Protein AF-A0A932H4W1-F1 (afdb_monomer_lite)

Structure (mmCIF, N/CA/C/O backbone):
data_AF-A0A932H4W1-F1
#
_entry.id   AF-A0A932H4W1-F1
#
loop_
_atom_site.group_PDB
_atom_site.id
_atom_site.type_symbol
_atom_site.label_atom_id
_atom_site.label_alt_id
_atom_site.label_comp_id
_atom_site.label_asym_id
_atom_site.label_entity_id
_atom_site.label_seq_id
_atom_site.pdbx_PDB_ins_code
_atom_site.Cartn_x
_atom_site.Cartn_y
_atom_site.Cartn_z
_atom_site.occupancy
_atom_site.B_iso_or_equiv
_atom_site.auth_seq_id
_atom_site.auth_comp_id
_atom_site.auth_asym_id
_atom_site.auth_atom_id
_atom_site.pdbx_PDB_model_num
ATOM 1 N N . MET A 1 1 ? 36.664 -39.863 -28.038 1.00 70.88 1 MET A N 1
ATOM 2 C CA . MET A 1 1 ? 35.267 -39.790 -27.543 1.00 70.88 1 MET A CA 1
ATOM 3 C C . MET A 1 1 ? 35.142 -38.976 -26.250 1.00 70.88 1 MET A C 1
ATOM 5 O O . MET A 1 1 ? 34.379 -38.023 -26.231 1.00 70.88 1 MET A O 1
ATOM 9 N N . GLN A 1 2 ? 35.943 -39.259 -25.213 1.00 75.94 2 GLN A N 1
ATOM 10 C CA . GLN A 1 2 ? 35.928 -38.532 -23.926 1.00 75.94 2 GLN A CA 1
ATOM 11 C C . GLN A 1 2 ? 36.224 -37.019 -24.028 1.00 75.94 2 GLN A C 1
ATOM 13 O O . GLN A 1 2 ? 35.614 -36.209 -23.337 1.00 75.94 2 GLN A O 1
ATOM 18 N N . THR A 1 3 ? 37.136 -36.611 -24.914 1.00 82.06 3 THR A N 1
ATOM 19 C CA . THR A 1 3 ? 37.487 -35.195 -25.141 1.00 82.06 3 THR A CA 1
ATOM 20 C C . THR A 1 3 ? 36.358 -34.393 -25.785 1.00 82.06 3 THR A C 1
ATOM 22 O O . THR A 1 3 ? 36.147 -33.243 -25.425 1.00 82.06 3 THR A O 1
ATOM 25 N N . VAL A 1 4 ? 35.586 -35.016 -26.677 1.00 84.19 4 VAL A N 1
ATOM 26 C CA . VAL A 1 4 ? 34.431 -34.391 -27.337 1.00 84.19 4 VAL A CA 1
ATOM 27 C C . VAL A 1 4 ? 33.314 -34.153 -26.321 1.00 84.19 4 VAL A C 1
ATOM 29 O O . VAL A 1 4 ? 32.813 -33.041 -26.218 1.00 84.19 4 VAL A O 1
ATOM 32 N N . ILE A 1 5 ? 32.998 -35.152 -25.490 1.00 86.69 5 ILE A N 1
ATOM 33 C CA . ILE A 1 5 ? 31.990 -35.042 -24.419 1.00 86.69 5 ILE A CA 1
ATOM 34 C C . ILE A 1 5 ? 32.337 -33.914 -23.436 1.00 86.69 5 ILE A C 1
ATOM 36 O O . ILE A 1 5 ? 31.464 -33.143 -23.053 1.00 86.69 5 ILE A O 1
ATOM 40 N N . ARG A 1 6 ? 33.620 -33.762 -23.081 1.00 85.00 6 ARG A N 1
ATOM 41 C CA . ARG A 1 6 ? 34.099 -32.661 -22.231 1.00 85.00 6 ARG A CA 1
ATOM 42 C C . ARG A 1 6 ? 33.877 -31.286 -22.857 1.00 85.00 6 ARG A C 1
ATOM 44 O O . ARG A 1 6 ? 33.462 -30.372 -22.156 1.00 85.00 6 ARG A O 1
ATOM 51 N N . ILE A 1 7 ? 34.118 -31.143 -24.159 1.00 90.56 7 ILE A N 1
ATOM 52 C CA . ILE A 1 7 ? 33.905 -29.880 -24.881 1.00 90.56 7 ILE A CA 1
ATOM 53 C C . ILE A 1 7 ? 32.414 -29.525 -24.909 1.00 90.56 7 ILE A C 1
ATOM 55 O O . ILE A 1 7 ? 32.053 -28.400 -24.580 1.00 90.56 7 ILE A O 1
ATOM 59 N N . TRP A 1 8 ? 31.544 -30.489 -25.219 1.00 89.75 8 TRP A N 1
ATOM 60 C CA . TRP A 1 8 ? 30.092 -30.277 -25.193 1.00 89.75 8 TRP A CA 1
ATOM 61 C C . TRP A 1 8 ? 29.571 -29.946 -23.795 1.00 89.75 8 TRP A C 1
ATOM 63 O O . TRP A 1 8 ? 28.712 -29.080 -23.651 1.00 89.75 8 TRP A O 1
ATOM 73 N N . PHE A 1 9 ? 30.120 -30.581 -22.760 1.00 89.38 9 PHE A N 1
ATOM 74 C CA . PHE A 1 9 ? 29.759 -30.293 -21.376 1.00 89.38 9 PHE A CA 1
ATOM 75 C C . PHE A 1 9 ? 30.171 -28.875 -20.958 1.00 89.38 9 PHE A C 1
ATOM 77 O O . PHE A 1 9 ? 29.371 -28.155 -20.369 1.00 89.38 9 PHE A O 1
ATOM 84 N N . LEU A 1 10 ? 31.382 -28.436 -21.318 1.00 88.81 10 LEU A N 1
ATOM 85 C CA . LEU A 1 10 ? 31.849 -27.072 -21.051 1.00 88.81 10 LEU A CA 1
ATOM 86 C C . LEU A 1 10 ? 31.044 -26.023 -21.832 1.00 88.81 10 LEU A C 1
ATOM 88 O O . LEU A 1 10 ? 30.704 -24.983 -21.277 1.00 88.81 10 LEU A O 1
ATOM 92 N N . LEU A 1 11 ? 30.678 -26.313 -23.084 1.00 89.44 11 LEU A N 1
ATOM 93 C CA . LEU A 1 11 ? 29.805 -25.450 -23.885 1.00 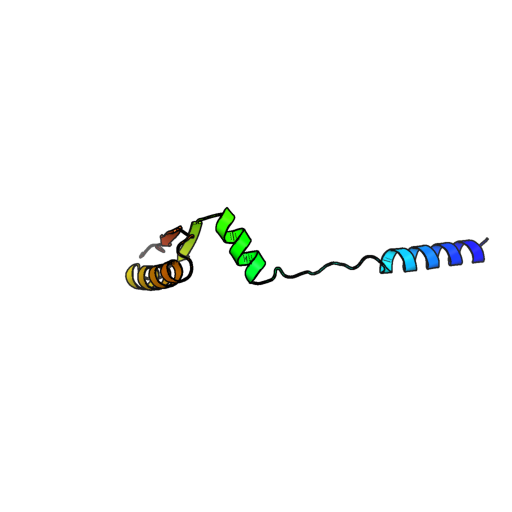89.44 11 LEU A CA 1
ATOM 94 C C . LEU A 1 11 ? 28.408 -25.314 -23.270 1.00 89.44 11 LEU A C 1
ATOM 96 O O . LEU A 1 11 ? 27.885 -24.205 -23.200 1.00 89.44 11 LEU A O 1
ATOM 100 N N . ALA A 1 12 ? 27.824 -26.408 -22.778 1.00 86.31 12 ALA A N 1
ATOM 101 C CA . ALA A 1 12 ? 26.529 -26.377 -22.101 1.00 86.31 12 ALA A CA 1
ATOM 102 C C . ALA A 1 12 ? 26.575 -25.558 -20.798 1.00 86.31 12 ALA A C 1
ATOM 104 O O . ALA A 1 12 ? 25.636 -24.825 -20.495 1.00 86.31 12 ALA A O 1
ATOM 105 N N . LEU A 1 13 ? 27.682 -25.635 -20.055 1.00 83.25 13 LEU A N 1
ATOM 106 C CA . LEU A 1 13 ? 27.885 -24.895 -18.807 1.00 83.25 13 LEU A CA 1
ATOM 107 C C . LEU A 1 13 ? 28.053 -23.387 -19.056 1.00 83.25 13 LEU A C 1
ATOM 109 O O . LEU A 1 13 ? 27.488 -22.573 -18.330 1.00 83.25 13 LEU A O 1
ATOM 113 N N . ILE A 1 14 ? 28.760 -23.017 -20.128 1.00 84.25 14 ILE A N 1
ATOM 114 C CA . ILE A 1 14 ? 28.871 -21.624 -20.578 1.00 84.25 14 ILE A CA 1
ATOM 115 C C . ILE A 1 14 ? 27.505 -21.104 -21.037 1.00 84.25 14 ILE A C 1
ATOM 117 O O . ILE A 1 14 ? 27.110 -20.013 -20.640 1.00 84.25 14 ILE A O 1
ATOM 121 N N . LEU A 1 15 ? 26.747 -21.891 -21.807 1.00 81.75 15 LEU A N 1
ATOM 122 C CA . LEU A 1 15 ? 25.417 -21.495 -22.278 1.00 81.75 15 LEU A CA 1
ATOM 123 C C . LEU A 1 15 ? 24.427 -21.293 -21.116 1.00 81.75 15 LEU A C 1
ATOM 125 O O . LEU A 1 15 ? 23.622 -20.367 -21.149 1.00 81.75 15 LEU A O 1
ATOM 129 N N . ALA A 1 16 ? 24.520 -22.113 -20.067 1.00 77.25 16 ALA A N 1
ATOM 130 C CA . ALA A 1 16 ? 23.699 -21.979 -18.865 1.00 77.25 16 ALA A CA 1
ATOM 131 C C . ALA A 1 16 ? 24.044 -20.731 -18.026 1.00 77.25 16 ALA A C 1
ATOM 133 O O . ALA A 1 16 ? 23.161 -20.172 -17.382 1.00 77.25 16 ALA A O 1
ATOM 134 N N . GLY A 1 17 ? 25.299 -20.267 -18.049 1.00 71.75 17 GLY A N 1
ATOM 135 C CA . GLY A 1 17 ? 25.752 -19.089 -17.297 1.00 71.75 17 GLY A CA 1
ATOM 136 C C . GLY A 1 17 ? 25.435 -17.733 -17.943 1.00 71.75 17 GLY A C 1
ATOM 137 O O . GLY A 1 17 ? 25.636 -16.705 -17.303 1.00 71.75 17 GLY A O 1
ATOM 138 N N . ILE A 1 18 ? 24.951 -17.707 -19.192 1.00 72.19 18 ILE A N 1
ATOM 139 C CA . ILE A 1 18 ? 24.660 -16.462 -19.932 1.00 72.19 18 ILE A CA 1
ATOM 140 C C . ILE A 1 18 ? 23.222 -15.979 -19.703 1.00 72.19 18 ILE A C 1
ATOM 142 O O . ILE A 1 18 ? 22.882 -14.882 -20.128 1.00 72.19 18 ILE A O 1
ATOM 146 N N . PHE A 1 19 ? 22.366 -16.737 -19.013 1.00 69.06 19 PHE A N 1
ATOM 147 C CA . PHE A 1 19 ? 21.037 -16.246 -18.657 1.00 69.06 19 PHE A CA 1
ATOM 148 C C . PHE A 1 19 ? 21.150 -15.305 -17.454 1.00 69.06 19 PHE A C 1
ATOM 150 O O . PHE A 1 19 ? 21.329 -15.791 -16.335 1.00 69.06 19 PHE A O 1
ATOM 157 N N . PRO A 1 20 ? 21.040 -13.970 -17.624 1.00 66.75 20 PRO A N 1
ATOM 158 C CA . PRO A 1 20 ? 20.907 -13.099 -16.475 1.00 66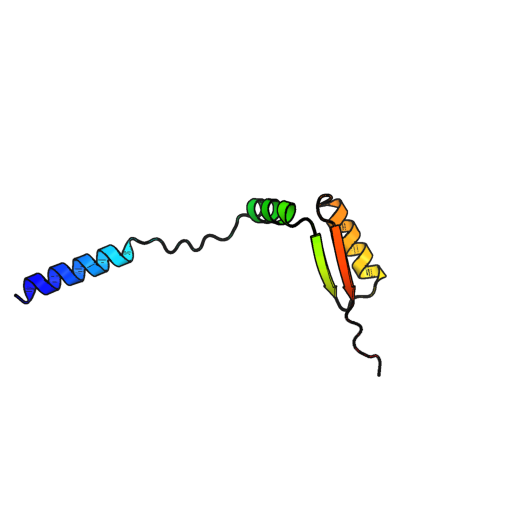.75 20 PRO A CA 1
ATOM 159 C C . PRO A 1 20 ? 19.630 -13.499 -15.737 1.00 66.75 20 PRO A C 1
ATOM 161 O O . PRO A 1 20 ? 18.518 -13.331 -16.241 1.00 66.75 20 PRO A O 1
ATOM 164 N N . SER A 1 21 ? 19.780 -14.036 -14.527 1.00 66.12 21 SER A N 1
ATOM 165 C CA . SER A 1 21 ? 18.690 -14.101 -13.564 1.00 66.12 21 SER A CA 1
ATOM 166 C C . SER A 1 21 ? 18.332 -12.660 -13.218 1.00 66.12 21 SER A C 1
ATOM 168 O O . SER A 1 21 ? 18.992 -12.019 -12.400 1.00 66.12 21 SER A O 1
ATOM 170 N N . ALA A 1 22 ? 17.343 -12.120 -13.921 1.00 65.50 22 ALA A N 1
ATOM 171 C CA . ALA A 1 22 ? 16.859 -10.766 -13.746 1.00 65.50 22 ALA A CA 1
ATOM 172 C C . ALA A 1 22 ? 16.154 -10.639 -12.387 1.00 65.50 22 ALA A C 1
ATOM 174 O O . ALA A 1 22 ? 14.930 -10.697 -12.297 1.00 65.50 22 ALA A O 1
ATOM 175 N N . ILE A 1 23 ? 16.928 -10.464 -11.315 1.00 66.75 23 ILE A N 1
ATOM 176 C CA . ILE A 1 23 ? 16.419 -10.025 -10.013 1.00 66.75 23 ILE A CA 1
ATOM 177 C C . ILE A 1 23 ? 16.231 -8.507 -10.111 1.00 66.75 23 ILE A C 1
ATOM 179 O O . ILE A 1 23 ? 17.014 -7.724 -9.581 1.00 66.75 23 ILE A O 1
ATOM 183 N N . ASN A 1 24 ? 15.228 -8.079 -10.875 1.00 72.81 24 ASN A N 1
ATOM 184 C CA . ASN A 1 24 ? 14.867 -6.670 -10.967 1.00 72.81 24 ASN A CA 1
ATOM 185 C C . ASN A 1 24 ? 13.824 -6.369 -9.895 1.00 72.81 24 ASN A C 1
ATOM 187 O O . ASN A 1 24 ? 12.670 -6.782 -10.006 1.00 72.81 24 ASN A O 1
ATOM 191 N N . ALA A 1 25 ? 14.229 -5.637 -8.859 1.00 78.31 25 ALA A N 1
ATOM 192 C CA . ALA A 1 25 ? 13.264 -4.963 -8.006 1.00 78.31 25 ALA A CA 1
ATOM 193 C C . ALA A 1 25 ? 12.522 -3.918 -8.852 1.00 78.31 25 ALA A C 1
ATOM 195 O O . ALA A 1 25 ? 13.144 -3.187 -9.627 1.00 78.31 25 ALA A O 1
ATOM 196 N N . ALA A 1 26 ? 11.197 -3.854 -8.722 1.00 82.56 26 ALA A N 1
ATOM 197 C CA . ALA A 1 26 ? 10.427 -2.799 -9.367 1.00 82.56 26 ALA A CA 1
ATOM 198 C C . ALA A 1 26 ? 10.926 -1.434 -8.871 1.00 82.56 26 ALA A C 1
ATOM 200 O O . ALA A 1 26 ? 11.126 -1.240 -7.668 1.00 82.56 26 ALA A O 1
ATOM 201 N N . SER A 1 27 ? 11.132 -0.490 -9.792 1.00 89.25 27 SER A N 1
ATOM 202 C CA . SER A 1 27 ? 11.431 0.884 -9.398 1.00 89.25 27 SER A CA 1
ATOM 203 C C . SER A 1 27 ? 10.254 1.462 -8.599 1.00 89.25 27 SER A C 1
ATOM 205 O O . SER A 1 27 ? 9.108 1.056 -8.819 1.00 89.25 27 SER A O 1
ATOM 207 N N . PRO A 1 28 ? 10.491 2.423 -7.690 1.00 88.56 28 PRO A N 1
ATOM 208 C CA . PRO A 1 28 ? 9.412 3.059 -6.934 1.00 88.56 28 PRO A CA 1
ATOM 209 C C . PRO A 1 28 ? 8.289 3.603 -7.829 1.00 88.56 28 PRO A C 1
ATOM 211 O O . PRO A 1 28 ? 7.114 3.422 -7.517 1.00 88.56 28 PRO A O 1
ATOM 214 N N . ASP A 1 29 ? 8.638 4.183 -8.980 1.00 91.81 29 ASP A N 1
ATOM 215 C CA . ASP A 1 29 ? 7.662 4.683 -9.952 1.00 91.81 29 ASP A CA 1
ATOM 216 C C . ASP A 1 29 ? 6.832 3.554 -10.571 1.00 91.81 29 ASP A C 1
ATOM 218 O O . ASP A 1 29 ? 5.614 3.672 -10.683 1.00 91.81 29 ASP A O 1
ATOM 222 N N . ALA A 1 30 ? 7.460 2.423 -10.912 1.00 92.81 30 ALA A N 1
ATOM 223 C CA . ALA A 1 30 ? 6.751 1.268 -11.456 1.00 92.81 30 ALA A CA 1
ATOM 224 C C . ALA A 1 30 ? 5.731 0.698 -10.456 1.00 92.81 30 ALA A C 1
ATOM 226 O O . ALA A 1 30 ? 4.646 0.276 -10.859 1.00 92.81 30 ALA A O 1
ATOM 227 N N . VAL A 1 31 ? 6.045 0.732 -9.156 1.00 92.75 31 VAL A N 1
ATOM 228 C CA . VAL A 1 31 ? 5.112 0.326 -8.093 1.00 92.75 31 VAL A CA 1
ATOM 229 C C . VAL A 1 31 ? 3.917 1.280 -8.018 1.00 92.75 31 VAL A C 1
ATOM 231 O O . VAL A 1 31 ? 2.777 0.830 -7.935 1.00 92.75 31 VAL A O 1
ATOM 234 N N . VAL A 1 32 ? 4.149 2.594 -8.093 1.00 93.75 32 VAL A N 1
ATOM 235 C CA . VAL A 1 32 ? 3.073 3.599 -8.061 1.00 93.75 32 VAL A CA 1
ATOM 236 C C . VAL A 1 32 ? 2.170 3.495 -9.294 1.00 93.75 32 VAL A C 1
ATOM 238 O O . VAL A 1 32 ? 0.947 3.537 -9.163 1.00 93.75 32 VAL A O 1
ATOM 241 N N . GLU A 1 33 ? 2.742 3.309 -10.485 1.00 94.69 33 GLU A N 1
ATOM 242 C CA . GLU A 1 33 ? 1.975 3.115 -11.722 1.00 94.69 33 GLU A CA 1
ATOM 243 C C . GLU A 1 33 ? 1.153 1.822 -11.708 1.00 94.69 33 GLU A C 1
ATOM 245 O O . GLU A 1 33 ? 0.030 1.796 -12.210 1.00 94.69 33 GLU A O 1
ATOM 250 N N . ALA A 1 34 ? 1.674 0.749 -11.109 1.00 94.50 34 ALA A N 1
ATOM 251 C CA . ALA A 1 34 ? 0.900 -0.468 -10.894 1.00 94.50 34 ALA A CA 1
ATOM 252 C 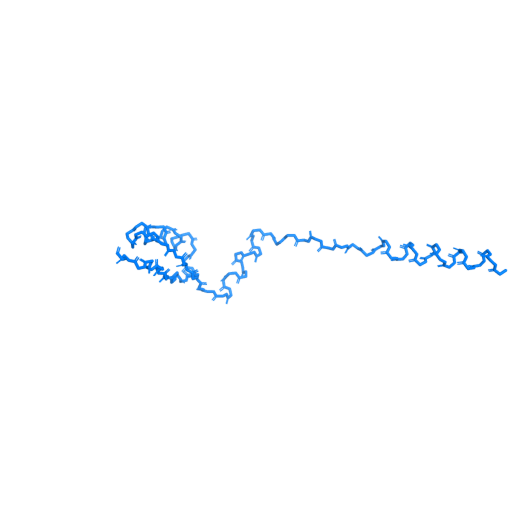C . ALA A 1 34 ? -0.258 -0.226 -9.911 1.00 94.50 34 ALA A C 1
ATOM 254 O O . ALA A 1 34 ? -1.399 -0.560 -10.222 1.00 94.50 34 ALA A O 1
ATOM 255 N N . ALA A 1 35 ? -0.001 0.450 -8.787 1.00 95.38 35 ALA A N 1
ATOM 256 C CA . ALA A 1 35 ? -1.022 0.765 -7.791 1.00 95.38 35 ALA A CA 1
ATOM 257 C C . ALA A 1 35 ? -2.162 1.632 -8.360 1.00 95.38 35 ALA A C 1
ATOM 259 O O . ALA A 1 35 ? -3.322 1.422 -8.011 1.00 95.38 35 ALA A O 1
ATOM 260 N N . LYS A 1 36 ? -1.874 2.557 -9.290 1.00 94.94 36 LYS A N 1
ATOM 261 C CA . LYS A 1 36 ? -2.911 3.317 -10.021 1.00 94.94 36 LYS A CA 1
ATOM 262 C C . LYS A 1 36 ? -3.908 2.413 -10.749 1.00 94.94 36 LYS A C 1
ATOM 264 O O . LYS A 1 36 ? -5.083 2.757 -10.823 1.00 94.94 36 LYS A O 1
ATOM 269 N N . LYS A 1 37 ? -3.451 1.274 -11.283 1.00 95.44 37 LYS A N 1
ATOM 270 C CA . LYS A 1 37 ? -4.307 0.308 -11.992 1.00 95.44 37 LYS A CA 1
ATOM 271 C C . LYS A 1 37 ? -5.197 -0.484 -11.036 1.00 95.44 37 LYS A C 1
ATOM 273 O O . LYS A 1 37 ? -6.287 -0.881 -11.429 1.00 95.44 37 LYS A O 1
ATOM 278 N N . GLU A 1 38 ? -4.743 -0.705 -9.804 1.00 95.56 38 GLU A N 1
ATOM 279 C CA . GLU A 1 38 ? -5.513 -1.395 -8.761 1.00 95.56 38 GLU A CA 1
ATOM 280 C C . GLU A 1 38 ? -6.521 -0.462 -8.069 1.00 95.56 38 GLU A C 1
ATOM 282 O O . GLU A 1 38 ? -7.634 -0.872 -7.742 1.00 95.56 38 GLU A O 1
ATOM 287 N N . GLY A 1 39 ? -6.152 0.805 -7.851 1.00 95.00 39 GLY A N 1
ATOM 288 C CA . GLY A 1 39 ? -7.054 1.885 -7.430 1.00 95.00 39 GLY A CA 1
ATOM 289 C C . GLY A 1 39 ? -7.528 1.847 -5.970 1.00 95.00 39 GLY A C 1
ATOM 290 O O . GLY A 1 39 ? -8.177 2.788 -5.516 1.00 95.00 39 GLY A O 1
ATOM 291 N N . THR A 1 40 ? -7.229 0.798 -5.200 1.00 95.62 40 THR A N 1
ATOM 292 C CA . THR A 1 40 ? -7.679 0.653 -3.803 1.00 95.62 40 THR A CA 1
ATOM 293 C C . THR A 1 40 ? -6.546 0.167 -2.906 1.00 95.62 40 THR A C 1
ATOM 295 O O . THR A 1 40 ? -5.858 -0.791 -3.241 1.00 95.62 40 THR A O 1
ATOM 298 N N . LEU A 1 41 ? -6.400 0.775 -1.724 1.00 94.94 41 LEU A N 1
ATOM 299 C CA . LEU A 1 41 ? -5.548 0.264 -0.645 1.00 94.94 41 LEU A CA 1
ATOM 300 C C . LEU A 1 41 ? -6.429 -0.384 0.421 1.00 94.94 41 LEU A C 1
ATOM 302 O O . LEU A 1 41 ? -7.286 0.287 0.984 1.00 94.94 41 LEU A O 1
ATOM 306 N N . VAL A 1 42 ? -6.193 -1.650 0.763 1.00 94.88 42 VAL A N 1
ATOM 307 C CA . VAL A 1 42 ? -6.871 -2.294 1.898 1.00 94.88 42 VAL A CA 1
ATOM 308 C C . VAL A 1 42 ? -5.931 -2.345 3.101 1.00 94.88 42 VAL A C 1
ATOM 310 O O . VAL A 1 42 ? -4.917 -3.037 3.081 1.00 94.88 42 VAL A O 1
ATOM 313 N N . PHE A 1 43 ? -6.267 -1.606 4.156 1.00 94.69 43 PHE A N 1
ATOM 314 C CA . PHE A 1 43 ? -5.457 -1.472 5.361 1.00 94.69 43 PHE A CA 1
ATOM 315 C C . PHE A 1 43 ? -6.051 -2.271 6.525 1.00 94.69 43 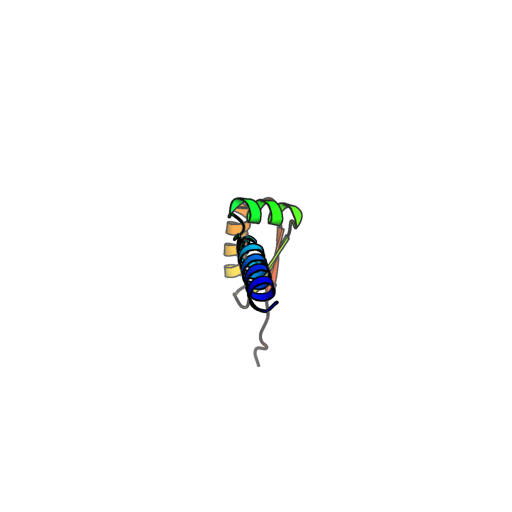PHE A C 1
ATOM 317 O O . PHE A 1 43 ? -7.044 -1.867 7.136 1.00 94.69 43 PHE A O 1
ATOM 324 N N . TYR A 1 44 ? -5.425 -3.406 6.836 1.00 94.00 44 TYR A N 1
ATOM 325 C CA . TYR A 1 44 ? -5.757 -4.235 7.994 1.00 94.00 44 TYR A CA 1
ATOM 326 C C . TYR A 1 44 ? -4.943 -3.794 9.205 1.00 94.00 44 TYR A C 1
ATOM 328 O O . TYR A 1 44 ? -3.715 -3.779 9.159 1.00 94.00 44 TYR A O 1
ATOM 336 N N . THR A 1 45 ? -5.612 -3.431 10.295 1.00 91.31 45 THR A N 1
ATOM 337 C CA . THR A 1 45 ? -4.928 -2.888 11.473 1.00 91.31 45 THR A CA 1
ATOM 338 C C . THR A 1 45 ? -5.657 -3.195 12.777 1.00 91.31 45 THR A C 1
ATOM 340 O O . THR A 1 45 ? -6.864 -3.420 12.791 1.00 91.31 45 THR A O 1
ATOM 343 N N . SER A 1 46 ? -4.934 -3.177 13.895 1.00 91.50 46 SER A N 1
ATOM 344 C CA . SER A 1 46 ? -5.496 -3.186 15.254 1.00 91.50 46 SER A CA 1
ATOM 345 C C . SER A 1 46 ? -5.541 -1.785 15.886 1.00 91.50 46 SER A C 1
ATOM 347 O O . SER A 1 46 ? -6.109 -1.615 16.972 1.00 91.50 46 SER A O 1
ATOM 349 N N . MET A 1 47 ? -4.985 -0.773 15.201 1.00 89.88 47 MET A N 1
ATOM 350 C CA . MET A 1 47 ? -4.950 0.625 15.644 1.00 89.88 47 MET A CA 1
ATOM 351 C C . MET A 1 47 ? -6.339 1.145 16.013 1.00 89.88 47 MET A C 1
ATOM 353 O O . MET A 1 47 ? -7.366 0.644 15.548 1.00 89.88 47 MET A O 1
ATOM 357 N N . THR A 1 48 ? -6.385 2.187 16.842 1.00 90.75 48 THR A N 1
ATOM 358 C CA . THR A 1 48 ? -7.644 2.906 17.059 1.00 90.75 48 THR A CA 1
ATOM 359 C C . THR A 1 48 ? -8.112 3.546 15.749 1.00 90.75 48 THR A C 1
ATOM 361 O O . THR A 1 48 ? -7.299 3.918 14.902 1.00 90.75 48 THR A O 1
ATOM 364 N N . VAL A 1 49 ? -9.431 3.690 15.586 1.00 90.31 49 VAL A N 1
ATOM 365 C CA . VAL A 1 49 ? -10.022 4.261 14.362 1.00 90.31 49 VAL A CA 1
ATOM 366 C C . VAL A 1 49 ? -9.472 5.660 14.079 1.00 90.31 49 VAL A C 1
ATOM 368 O O . VAL A 1 49 ? -9.132 5.947 12.939 1.00 90.31 49 VAL A O 1
ATOM 371 N N . GLY A 1 50 ? -9.316 6.500 15.110 1.00 93.56 50 GLY A N 1
ATOM 372 C CA . GLY A 1 50 ? -8.787 7.859 14.955 1.00 93.56 50 GLY A CA 1
ATOM 373 C C . GLY A 1 50 ? -7.368 7.880 14.389 1.00 93.56 50 GLY A C 1
ATOM 374 O O . GLY A 1 50 ? -7.120 8.549 13.391 1.00 93.56 50 GLY A O 1
ATOM 375 N N . GLN A 1 51 ? -6.462 7.084 14.965 1.00 94.06 51 GLN A N 1
ATOM 376 C CA . GLN A 1 51 ? -5.071 7.018 14.505 1.00 94.06 51 GLN A CA 1
ATOM 377 C C . GLN A 1 51 ? -4.960 6.455 13.084 1.00 94.06 51 GLN A C 1
ATOM 379 O O . GLN A 1 51 ? -4.197 6.961 12.264 1.00 94.06 51 GLN A O 1
ATOM 384 N N . ALA A 1 52 ? -5.726 5.405 12.776 1.00 94.50 52 ALA A N 1
ATOM 385 C CA . ALA A 1 52 ? -5.727 4.829 11.440 1.00 94.50 52 ALA A CA 1
ATOM 386 C C . ALA A 1 52 ? -6.301 5.808 10.405 1.00 94.50 52 ALA A C 1
ATOM 388 O O . ALA A 1 52 ? -5.741 5.944 9.319 1.00 94.50 52 ALA A O 1
ATOM 389 N N . GLN A 1 53 ? -7.369 6.536 10.744 1.00 94.94 53 GLN A N 1
ATOM 390 C CA . GLN A 1 53 ? -7.964 7.524 9.849 1.00 94.94 53 GLN A CA 1
ATOM 391 C C . GLN A 1 53 ? -7.012 8.689 9.568 1.00 94.94 53 GLN A C 1
ATOM 393 O O . GLN A 1 53 ? -6.897 9.107 8.420 1.00 94.94 53 GLN A O 1
ATOM 398 N N . GLU A 1 54 ? -6.299 9.188 10.580 1.00 96.75 54 GLU A N 1
ATOM 399 C CA . GLU A 1 54 ? -5.292 10.240 10.407 1.00 96.75 54 GLU A CA 1
ATOM 400 C C . GLU A 1 54 ? -4.208 9.814 9.405 1.00 96.75 54 GLU A C 1
ATOM 402 O O . GLU A 1 54 ? -3.909 10.536 8.449 1.00 96.75 54 GLU A O 1
ATOM 407 N N . MET A 1 55 ? -3.697 8.590 9.552 1.00 96.50 55 MET A N 1
ATOM 408 C CA . MET A 1 55 ? -2.697 8.034 8.644 1.00 96.50 55 MET A CA 1
ATOM 409 C C . MET A 1 55 ? -3.241 7.840 7.220 1.00 96.50 55 MET A C 1
ATOM 411 O O . MET A 1 55 ? -2.573 8.195 6.246 1.00 96.50 55 MET A O 1
ATOM 415 N N . LEU A 1 56 ? -4.457 7.303 7.076 1.00 96.75 56 LEU A N 1
ATOM 416 C CA . LEU A 1 56 ? -5.082 7.094 5.767 1.00 96.75 56 LEU A CA 1
ATOM 417 C C . LEU A 1 56 ? -5.422 8.414 5.066 1.00 96.75 56 LEU A C 1
ATOM 419 O O . LEU A 1 56 ? -5.312 8.495 3.843 1.00 96.75 56 LEU A O 1
ATOM 423 N N . ASN A 1 57 ? -5.764 9.463 5.816 1.00 96.94 57 ASN A N 1
ATOM 424 C CA . ASN A 1 57 ? -5.981 10.799 5.266 1.00 96.94 57 ASN A CA 1
ATOM 425 C C . ASN A 1 57 ? -4.682 11.376 4.691 1.00 96.94 57 ASN A C 1
ATOM 427 O O . ASN A 1 57 ? -4.676 11.860 3.559 1.00 96.94 57 ASN A O 1
ATOM 431 N N . ALA A 1 58 ? -3.572 11.273 5.429 1.00 97.62 58 ALA A N 1
ATOM 432 C CA . ALA A 1 58 ? -2.261 11.695 4.939 1.00 97.62 58 ALA A CA 1
ATOM 433 C C . ALA A 1 58 ? -1.822 10.883 3.706 1.00 97.62 58 ALA A C 1
ATOM 435 O O . ALA A 1 58 ? -1.295 11.440 2.741 1.00 97.62 58 ALA A O 1
ATOM 436 N N . PHE A 1 59 ? -2.097 9.575 3.697 1.00 96.88 59 PHE A N 1
ATOM 437 C CA . PHE A 1 59 ? -1.845 8.716 2.541 1.00 96.88 59 PHE A CA 1
ATOM 438 C C . PHE A 1 59 ? -2.652 9.157 1.312 1.00 96.88 59 PHE A C 1
ATOM 440 O O . PHE A 1 59 ? -2.077 9.345 0.241 1.00 96.88 59 PHE A O 1
ATOM 447 N N . LYS A 1 60 ? -3.964 9.380 1.468 1.00 96.56 60 LYS A N 1
ATOM 448 C CA . LYS A 1 60 ? -4.855 9.818 0.382 1.00 96.56 60 LYS A CA 1
ATOM 449 C C . LYS A 1 60 ? -4.485 11.205 -0.145 1.00 96.56 60 LYS A C 1
ATOM 451 O O . LYS A 1 60 ? -4.576 11.437 -1.343 1.00 96.56 60 LYS A O 1
ATOM 456 N N . ALA A 1 61 ? -4.000 12.104 0.712 1.00 97.38 61 ALA A N 1
ATOM 457 C CA . ALA A 1 61 ? -3.481 13.400 0.277 1.00 97.38 61 ALA A CA 1
ATOM 458 C C . ALA A 1 61 ? -2.257 13.261 -0.648 1.00 97.38 61 ALA A C 1
ATOM 460 O O . ALA A 1 61 ? -2.125 14.015 -1.610 1.00 97.38 61 ALA A O 1
ATOM 461 N N . LYS A 1 62 ? -1.379 12.280 -0.389 1.00 96.06 62 LYS A N 1
ATOM 462 C CA . LYS A 1 62 ? -0.206 11.998 -1.233 1.00 96.06 62 LYS A CA 1
ATOM 463 C C . LYS A 1 62 ? -0.562 11.230 -2.511 1.00 96.06 62 LYS A C 1
ATOM 465 O O . LYS A 1 62 ? 0.035 11.474 -3.556 1.00 96.06 62 LYS A O 1
ATOM 470 N N . TYR A 1 63 ? -1.522 10.313 -2.430 1.00 96.38 63 TYR A N 1
ATOM 471 C CA . TYR A 1 63 ? -1.947 9.450 -3.533 1.00 96.38 63 TYR A CA 1
ATOM 472 C C . TYR A 1 63 ? -3.468 9.537 -3.738 1.00 96.38 63 TYR A C 1
ATOM 474 O O . TYR A 1 63 ? -4.191 8.595 -3.412 1.00 96.38 63 TYR A O 1
ATOM 482 N N . PRO A 1 64 ? -3.980 10.648 -4.303 1.00 96.06 64 PRO A N 1
ATOM 483 C CA . PRO A 1 64 ? -5.423 10.904 -4.405 1.00 96.06 64 PRO A CA 1
ATOM 484 C C . PRO A 1 64 ? -6.164 9.963 -5.366 1.00 96.06 64 PRO A C 1
ATOM 486 O O . PRO A 1 64 ? -7.390 9.941 -5.380 1.00 96.06 64 PRO A O 1
ATOM 489 N N . PHE A 1 65 ? -5.429 9.190 -6.169 1.00 96.06 65 PHE A N 1
ATOM 490 C CA . PHE A 1 65 ? -5.964 8.174 -7.077 1.00 96.06 65 PHE A CA 1
ATOM 491 C C . PHE A 1 65 ? -6.230 6.821 -6.396 1.00 96.06 65 PHE A C 1
ATOM 493 O O . PHE A 1 65 ? -6.795 5.936 -7.032 1.00 96.06 65 PHE A O 1
ATOM 500 N N . LEU A 1 66 ? -5.802 6.634 -5.141 1.00 96.94 66 LEU A N 1
ATOM 501 C CA . LEU A 1 66 ? -6.080 5.427 -4.362 1.00 96.94 66 LEU A CA 1
ATOM 502 C C . LEU A 1 66 ? -7.195 5.697 -3.362 1.00 96.94 66 LEU A C 1
ATOM 504 O O . LEU A 1 66 ? -7.117 6.651 -2.589 1.00 96.94 66 LEU A O 1
ATOM 508 N N . GLU A 1 67 ? -8.179 4.803 -3.314 1.00 96.31 67 GLU A N 1
ATOM 509 C CA . GLU A 1 67 ? -9.201 4.812 -2.271 1.00 96.31 67 GLU A CA 1
ATOM 510 C C . GLU A 1 67 ? -8.797 3.875 -1.120 1.00 96.31 67 GLU A C 1
ATOM 512 O O . GLU A 1 67 ? -8.739 2.657 -1.316 1.00 96.31 67 GLU A O 1
ATOM 517 N N . PRO A 1 68 ? -8.501 4.385 0.089 1.00 95.75 68 PRO A N 1
ATOM 518 C CA . PRO A 1 68 ? -8.155 3.528 1.210 1.00 95.75 68 PRO A CA 1
ATOM 519 C C . PRO A 1 68 ? -9.403 2.948 1.881 1.00 95.75 68 PRO A C 1
ATOM 521 O O . PRO A 1 68 ? -10.328 3.671 2.244 1.00 95.75 68 PRO A O 1
ATOM 524 N N . LYS A 1 69 ? -9.399 1.639 2.121 1.00 94.19 69 LYS A N 1
ATOM 525 C CA . LYS A 1 69 ? -10.401 0.911 2.902 1.00 94.19 69 LYS A CA 1
ATOM 526 C C . LYS A 1 69 ? -9.738 0.347 4.143 1.00 94.19 69 LYS A C 1
ATOM 528 O O . LYS A 1 69 ? -8.733 -0.349 4.042 1.00 94.19 69 LYS A O 1
ATOM 533 N N . MET A 1 70 ? -1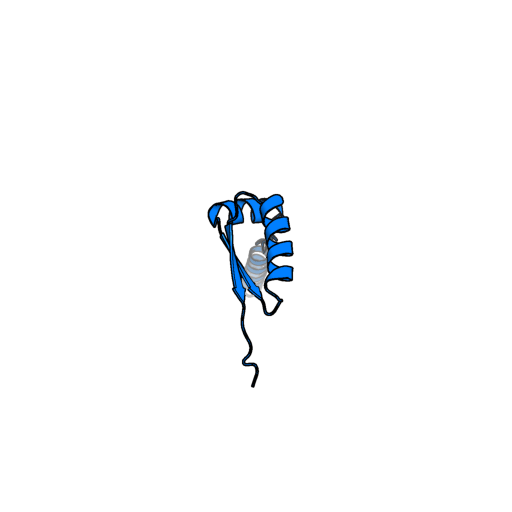0.300 0.622 5.312 1.00 91.94 70 MET A N 1
ATOM 534 C CA . MET A 1 70 ? -9.769 0.116 6.574 1.00 91.94 70 MET A CA 1
ATOM 535 C C . MET A 1 70 ? -10.580 -1.081 7.063 1.00 91.94 70 MET A C 1
ATOM 537 O O . MET A 1 70 ? -11.802 -1.004 7.165 1.00 91.94 70 MET A O 1
ATOM 541 N N . TYR A 1 71 ? -9.882 -2.139 7.465 1.00 91.31 71 TYR A N 1
ATOM 542 C CA . TYR A 1 71 ? -10.450 -3.233 8.240 1.00 91.31 71 TYR A CA 1
ATOM 543 C C . TYR A 1 71 ? -9.747 -3.299 9.582 1.00 91.31 71 TYR A C 1
ATOM 545 O O . TYR A 1 71 ? -8.553 -3.585 9.677 1.00 91.31 71 TYR A O 1
ATOM 553 N N . ARG A 1 72 ? -10.503 -3.026 10.640 1.00 85.00 72 ARG A N 1
ATOM 554 C CA . ARG A 1 72 ? -9.974 -3.130 11.988 1.00 85.00 72 ARG A CA 1
ATOM 555 C C . ARG A 1 72 ? -10.220 -4.532 12.525 1.00 85.00 72 ARG A C 1
ATOM 557 O O . ARG A 1 72 ? -11.369 -4.904 12.745 1.00 85.00 72 ARG A O 1
ATOM 564 N N . ALA A 1 73 ? -9.152 -5.283 12.767 1.00 78.81 73 ALA A N 1
ATOM 565 C CA . ALA A 1 73 ? -9.252 -6.523 13.518 1.00 78.81 73 ALA A CA 1
ATOM 566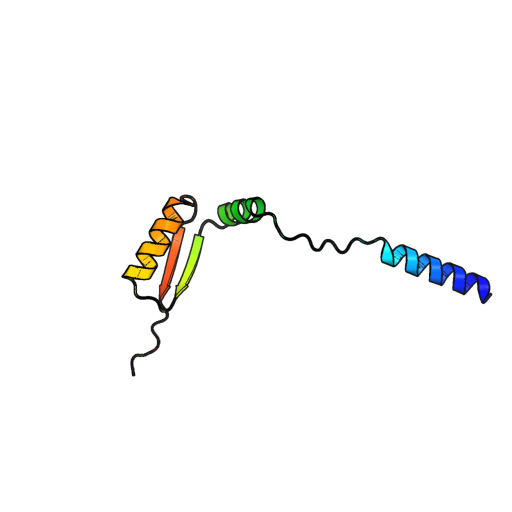 C C . ALA A 1 73 ? -9.479 -6.159 14.992 1.00 78.81 73 ALA A C 1
ATOM 568 O O . ALA A 1 73 ? -8.570 -5.692 15.681 1.00 78.81 73 ALA A O 1
ATOM 569 N N . VAL A 1 74 ? -10.716 -6.307 15.464 1.00 69.69 74 VAL A N 1
ATOM 570 C CA . VAL A 1 74 ? -11.015 -6.249 16.894 1.00 69.69 74 VAL A CA 1
ATOM 571 C C . VAL A 1 74 ? -10.649 -7.620 17.446 1.00 69.69 74 VAL A C 1
ATOM 573 O O . VAL A 1 74 ? -11.403 -8.570 17.271 1.00 69.69 74 VAL A O 1
ATOM 576 N N . GLY A 1 75 ? -9.470 -7.743 18.059 1.00 64.06 75 GLY A N 1
ATOM 577 C CA . GLY A 1 75 ? -9.236 -8.865 18.964 1.00 64.06 75 GLY A CA 1
ATOM 578 C C . GLY A 1 75 ? -10.310 -8.794 20.044 1.00 64.06 75 GLY A C 1
ATOM 579 O O . GLY A 1 75 ? -10.522 -7.708 20.593 1.00 64.06 75 GLY A O 1
ATOM 580 N N . GLU A 1 76 ? -11.039 -9.890 20.265 1.00 53.25 76 GLU A N 1
ATOM 581 C CA . GLU A 1 76 ? -12.037 -9.984 21.330 1.00 53.25 76 GLU A CA 1
ATOM 582 C C . GLU A 1 76 ? -11.454 -9.369 22.604 1.00 53.25 76 GLU A C 1
ATOM 584 O O . GLU A 1 76 ? -10.437 -9.824 23.129 1.00 53.25 76 GLU A O 1
ATOM 589 N N . ARG A 1 77 ? -12.076 -8.291 23.087 1.00 55.44 77 ARG A N 1
ATOM 590 C CA . ARG A 1 77 ? -11.952 -7.945 24.498 1.00 55.44 77 ARG A CA 1
ATOM 591 C C . ARG A 1 77 ? -12.768 -9.004 25.236 1.00 55.44 77 ARG A C 1
ATOM 593 O O . ARG A 1 77 ? -13.973 -8.817 25.381 1.00 55.44 77 ARG A O 1
ATOM 600 N N . LEU A 1 78 ? -12.132 -10.126 25.576 1.00 44.81 78 LEU A N 1
ATOM 601 C CA . LEU A 1 78 ? -12.579 -10.977 26.679 1.00 44.81 78 LEU A CA 1
ATOM 602 C C . LEU A 1 78 ? -12.338 -10.238 27.999 1.00 44.81 78 LEU A C 1
ATOM 604 O O . LEU A 1 78 ? -11.281 -9.571 28.107 1.00 44.81 78 LEU A O 1
#

Secondary structure (DSSP, 8-state):
-HHHHHHHHHHHHHHHHTS-----PPPHHHHHHHHHHH-EEEEEE-S-HHHHHHHHHHHHHH-TT-EEEEEE------

Foldseek 3Di:
DVVVVVVVVVVVVVVVVPDPPPPDDQDPVSVLVVQLVVQEAEAEEQDDPVVVVVVVVVVCVVVVSYHYDYDHDDDDPD

Radius of gyration: 25.46 Å; chains: 1; bounding box: 50×53×54 Å

pLDDT: mean 86.59, std 11.8, range [44.81, 97.62]

Sequence (78 aa):
MQTVIRIWFLLALILAGIFPSAINAASPDAVVEAAKKEGTLVFYTSMTVGQAQEMLNAFKAKYPFLEPKMYRAVGERL